Protein AF-A0A6F9AV11-F1 (afdb_monomer_lite)

Foldseek 3Di:
DDDDDDDDDDDDDDDDDDDDDDDDDPPDDPVVVVVVVVVVVVVVPPDPDDDDDDDDDPVCVVVVQVVCVVVVNHDWDKAQPPPDPPDDDDDDDDDPPDDDDPLRVVQVCVQQDPNIGTDDDDDDPDDDPPDPDDPPPDDDDDDDD

Sequence (145 aa):
ISKSLQDNGAAASTSAAPEGQTPGAAQVPEDIFSYYEQMDKEEEEEEETQTVSFEIRQEMIEELQKRCINMEYPLLAEYDFRNDTVNPDINMDLKATAVLRPYQEKSLRKMFGNGRARSGVIVLPCGKRGGGGRERGRGGEEVVG

Structure (mmCIF, N/CA/C/O backbone):
data_AF-A0A6F9AV11-F1
#
_entry.id   AF-A0A6F9AV11-F1
#
loop_
_atom_site.group_PDB
_atom_site.id
_atom_site.type_symbol
_atom_site.label_atom_id
_atom_site.label_alt_id
_atom_site.label_comp_id
_atom_site.label_asym_id
_atom_site.label_entity_id
_atom_site.label_seq_id
_atom_site.pdbx_PDB_ins_code
_atom_site.Cartn_x
_atom_site.Cartn_y
_atom_site.Cartn_z
_atom_site.occupancy
_atom_site.B_iso_or_equiv
_atom_site.auth_seq_id
_atom_site.auth_comp_id
_atom_site.auth_asym_id
_atom_site.auth_atom_id
_atom_site.pdbx_PDB_model_num
ATOM 1 N N . ILE A 1 1 ? 37.992 38.350 59.704 1.00 45.50 1 ILE A N 1
ATOM 2 C CA . ILE A 1 1 ? 39.328 37.763 59.438 1.00 45.50 1 ILE A CA 1
ATOM 3 C C . ILE A 1 1 ? 39.675 38.072 57.988 1.00 45.50 1 ILE A C 1
ATOM 5 O O . ILE A 1 1 ? 38.782 38.081 57.152 1.00 45.50 1 ILE A O 1
ATOM 9 N N . SER A 1 2 ? 40.914 38.489 57.763 1.00 36.16 2 SER A N 1
ATOM 10 C CA . SER A 1 2 ? 41.360 39.391 56.702 1.00 36.16 2 SER A CA 1
ATOM 11 C C . SER A 1 2 ? 41.741 38.731 55.364 1.00 36.16 2 SER A C 1
ATOM 13 O O . SER A 1 2 ? 42.128 37.574 55.304 1.00 36.16 2 SER A O 1
ATOM 15 N N . LYS A 1 3 ? 41.641 39.566 54.325 1.00 36.88 3 LYS A N 1
ATOM 16 C CA . LYS A 1 3 ? 42.255 39.617 52.981 1.00 36.88 3 LYS A CA 1
ATOM 17 C C . LYS A 1 3 ? 43.541 38.789 52.667 1.00 36.88 3 LYS A C 1
ATOM 19 O O . LYS A 1 3 ? 44.545 38.941 53.349 1.00 36.88 3 LYS A O 1
ATOM 24 N N . SER A 1 4 ? 43.488 38.116 51.498 1.00 40.81 4 SER A N 1
ATOM 25 C CA . SER A 1 4 ? 44.336 38.243 50.272 1.00 40.81 4 SER A CA 1
ATOM 26 C C . SER A 1 4 ? 45.757 37.642 50.096 1.00 40.81 4 SER A C 1
ATOM 28 O O . SER A 1 4 ? 46.633 37.934 50.898 1.00 40.81 4 SER A O 1
ATOM 30 N N . LEU A 1 5 ? 45.952 37.068 48.876 1.00 41.91 5 LEU A N 1
ATOM 31 C CA . LEU A 1 5 ? 47.170 36.932 48.014 1.00 41.91 5 LEU A CA 1
ATOM 32 C C . LEU A 1 5 ? 48.272 35.943 48.487 1.00 41.91 5 LEU A C 1
ATOM 34 O O . LEU A 1 5 ? 48.482 35.839 49.682 1.00 41.91 5 LEU A O 1
ATOM 38 N N . GLN A 1 6 ? 49.095 35.231 47.693 1.00 43.41 6 GLN A N 1
ATOM 39 C CA . GLN A 1 6 ? 49.320 34.881 46.264 1.00 43.41 6 GLN A CA 1
ATOM 40 C C . GLN A 1 6 ? 50.558 33.928 46.264 1.00 43.41 6 GLN A C 1
ATOM 42 O O . GLN A 1 6 ? 51.387 34.132 47.144 1.00 43.41 6 GLN A O 1
ATOM 47 N N . ASP A 1 7 ? 50.730 32.974 45.328 1.00 31.67 7 ASP A N 1
ATOM 48 C CA . ASP A 1 7 ? 52.020 32.701 44.624 1.00 31.67 7 ASP A CA 1
ATOM 49 C C . ASP A 1 7 ? 51.918 31.591 43.541 1.00 31.67 7 ASP A C 1
ATOM 51 O O . ASP A 1 7 ? 51.131 30.653 43.648 1.00 31.67 7 ASP A O 1
ATOM 55 N N . ASN A 1 8 ? 52.723 31.774 42.490 1.00 34.56 8 ASN A N 1
ATOM 56 C CA . ASN A 1 8 ? 52.914 31.049 41.229 1.00 34.56 8 ASN A CA 1
ATOM 57 C C . ASN A 1 8 ? 53.818 29.801 41.339 1.00 34.56 8 ASN A C 1
ATOM 59 O O . ASN A 1 8 ? 54.621 29.686 42.254 1.00 34.56 8 ASN A O 1
ATOM 63 N N . GLY A 1 9 ? 53.834 28.949 40.298 1.00 27.31 9 GLY A N 1
ATOM 64 C CA . GLY A 1 9 ? 54.963 28.028 40.078 1.00 27.31 9 GLY A CA 1
ATOM 65 C C . GLY A 1 9 ? 54.796 27.001 38.951 1.00 27.31 9 GLY A C 1
ATOM 66 O O . GLY A 1 9 ? 54.105 26.010 39.121 1.00 27.31 9 GLY A O 1
ATOM 67 N N . ALA A 1 10 ? 55.455 27.245 37.817 1.00 30.05 10 ALA A N 1
ATOM 68 C CA . ALA A 1 10 ? 55.443 26.514 36.543 1.00 30.05 10 ALA A CA 1
ATOM 69 C C . ALA A 1 10 ? 55.930 25.045 36.549 1.00 30.05 10 ALA A C 1
ATOM 71 O O . ALA A 1 10 ? 56.802 24.695 37.334 1.00 30.05 10 ALA A O 1
ATOM 72 N N . ALA A 1 11 ? 55.517 24.259 35.539 1.00 32.84 11 ALA A N 1
ATOM 73 C CA . ALA A 1 11 ? 56.435 23.473 34.694 1.00 32.84 11 ALA A CA 1
ATOM 74 C C . ALA A 1 11 ? 55.747 22.940 33.419 1.00 32.84 11 ALA A C 1
ATOM 76 O O . ALA A 1 11 ? 54.625 22.443 33.443 1.00 32.84 11 ALA A O 1
ATOM 77 N N . ALA A 1 12 ? 56.458 23.085 32.304 1.00 33.69 12 ALA A N 1
ATOM 78 C CA . ALA A 1 12 ? 56.063 22.813 30.931 1.00 33.69 12 ALA A CA 1
ATOM 79 C C . ALA A 1 12 ? 56.152 21.328 30.538 1.00 33.69 12 ALA A C 1
ATOM 81 O O . ALA A 1 12 ? 56.943 20.576 31.101 1.00 33.69 12 ALA A O 1
ATOM 82 N N . SER A 1 13 ? 55.452 20.944 29.468 1.00 32.41 13 SER A N 1
ATOM 83 C CA . SER A 1 13 ? 55.975 19.968 28.504 1.00 32.41 13 SER A CA 1
ATOM 84 C C . SER A 1 13 ? 55.393 20.224 27.119 1.00 32.41 13 SER A C 1
ATOM 86 O O . SER A 1 13 ? 54.199 20.099 26.867 1.00 32.41 13 SER A O 1
ATOM 88 N N . THR A 1 14 ? 56.294 20.655 26.248 1.00 32.72 14 THR A N 1
ATOM 89 C CA . THR A 1 14 ? 56.160 20.837 24.812 1.00 32.72 14 THR A CA 1
ATOM 90 C C . THR A 1 14 ? 56.445 19.511 24.103 1.00 32.72 14 THR A C 1
ATOM 92 O O . THR A 1 14 ? 57.313 18.745 24.517 1.00 32.72 14 THR A O 1
ATOM 95 N N . SER A 1 15 ? 55.782 19.246 22.981 1.00 40.50 15 SER A N 1
ATOM 96 C CA . SER A 1 15 ? 56.335 18.399 2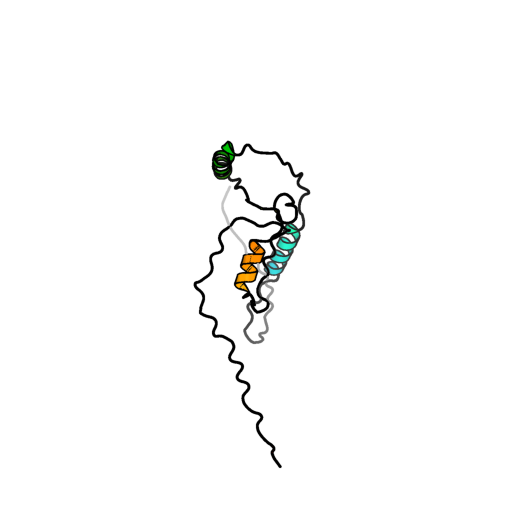1.916 1.00 40.50 15 SER A CA 1
ATOM 97 C C . SER A 1 15 ? 55.810 18.895 20.581 1.00 40.50 15 SER A C 1
ATOM 99 O O . SER A 1 15 ? 54.605 18.984 20.367 1.00 40.50 15 SER A O 1
ATOM 101 N N . ALA A 1 16 ? 56.755 19.297 19.742 1.00 33.53 16 ALA A N 1
ATOM 102 C CA . ALA A 1 16 ? 56.569 19.882 18.431 1.00 33.53 16 ALA A CA 1
ATOM 103 C C . ALA A 1 16 ? 56.149 18.849 17.367 1.00 33.53 16 ALA A C 1
ATOM 105 O O . ALA A 1 16 ? 56.314 17.644 17.545 1.00 33.53 16 ALA A O 1
ATOM 106 N N . ALA A 1 17 ? 55.636 19.379 16.255 1.00 36.34 17 ALA A N 1
ATOM 107 C CA . ALA A 1 17 ? 55.280 18.693 15.014 1.00 36.34 17 ALA A CA 1
ATOM 108 C C . ALA A 1 17 ? 56.466 17.958 14.341 1.00 36.34 17 ALA A C 1
ATOM 110 O O . ALA A 1 17 ? 57.625 18.164 14.712 1.00 36.34 17 ALA A O 1
ATOM 111 N N . PRO A 1 18 ? 56.192 17.180 13.278 1.00 43.34 18 PRO A N 1
ATOM 112 C CA . PRO A 1 18 ? 56.527 17.734 11.964 1.00 43.34 18 PRO A CA 1
ATOM 113 C C . PRO A 1 18 ? 55.401 17.615 10.923 1.00 43.34 18 PRO A C 1
ATOM 115 O O . PRO A 1 18 ? 54.507 16.777 11.005 1.00 43.34 18 PRO A O 1
ATOM 118 N N . GLU A 1 19 ? 55.472 18.521 9.953 1.00 39.12 19 GLU A N 1
ATOM 119 C CA . GLU A 1 19 ? 54.575 18.717 8.813 1.00 39.12 19 GLU A CA 1
ATOM 120 C C . GLU A 1 19 ? 54.658 17.594 7.757 1.00 39.12 19 GLU A C 1
ATOM 122 O O . GLU A 1 19 ? 55.702 16.961 7.596 1.00 39.12 19 GLU A O 1
ATOM 127 N N . GLY A 1 20 ? 53.585 17.413 6.967 1.00 32.28 20 GLY A N 1
ATOM 128 C CA . GLY A 1 20 ? 53.591 16.547 5.777 1.00 32.28 20 GLY A CA 1
ATOM 129 C C . GLY A 1 20 ? 52.274 16.449 4.977 1.00 32.28 20 GLY A C 1
ATOM 130 O O . GLY A 1 20 ? 51.557 15.470 5.103 1.00 32.28 20 GLY A O 1
ATOM 131 N N . GLN A 1 21 ? 52.019 17.445 4.116 1.00 34.59 21 GLN A N 1
ATOM 132 C CA . GLN A 1 21 ? 51.431 17.386 2.752 1.00 34.59 21 GLN A CA 1
ATOM 133 C C . GLN A 1 21 ? 49.991 16.845 2.436 1.00 34.59 21 GLN A C 1
ATOM 135 O O . GLN A 1 21 ? 49.727 15.649 2.388 1.00 34.59 21 GLN A O 1
ATOM 140 N N . THR A 1 22 ? 49.177 17.778 1.898 1.00 33.06 22 THR A N 1
ATOM 141 C CA . THR A 1 22 ? 48.124 17.715 0.832 1.00 33.06 22 THR A CA 1
ATOM 142 C C . THR A 1 22 ? 46.645 17.332 1.100 1.00 33.06 22 THR A C 1
ATOM 144 O O . THR A 1 22 ? 46.355 16.442 1.890 1.00 33.06 22 THR A O 1
ATOM 147 N N . PRO A 1 23 ? 45.689 18.029 0.426 1.00 47.00 23 PRO A N 1
ATOM 148 C CA . PRO A 1 23 ? 44.274 18.116 0.795 1.00 47.00 23 PRO A CA 1
ATOM 149 C C . PRO A 1 23 ? 43.376 17.188 -0.042 1.00 47.00 23 PRO A C 1
ATOM 151 O O . PRO A 1 23 ? 43.663 16.934 -1.209 1.00 47.00 23 PRO A O 1
ATOM 154 N N . GLY A 1 24 ? 42.229 16.777 0.503 1.00 45.31 24 GLY A N 1
ATOM 155 C CA . GLY A 1 24 ? 41.146 16.211 -0.311 1.00 45.31 24 GLY A CA 1
ATOM 156 C C . GLY A 1 24 ? 40.596 14.876 0.170 1.00 45.31 24 GLY A C 1
ATOM 157 O O . GLY A 1 24 ? 40.766 13.860 -0.484 1.00 45.31 24 GLY A O 1
ATOM 158 N N . ALA A 1 25 ? 39.880 14.907 1.283 1.00 39.94 25 ALA A N 1
ATOM 159 C CA . ALA A 1 25 ? 38.670 14.131 1.530 1.00 39.94 25 ALA A CA 1
ATOM 160 C C . ALA A 1 25 ? 38.130 14.695 2.838 1.00 39.94 25 ALA A C 1
ATOM 162 O O . ALA A 1 25 ? 38.864 14.751 3.823 1.00 39.94 25 ALA A O 1
ATOM 163 N N . ALA A 1 26 ? 36.892 15.181 2.857 1.00 53.59 26 ALA A N 1
ATOM 164 C CA . ALA A 1 26 ? 36.210 15.382 4.124 1.00 53.59 26 ALA A CA 1
ATOM 165 C C . ALA A 1 26 ? 36.063 13.984 4.738 1.00 53.59 26 ALA A C 1
ATOM 167 O O . ALA A 1 26 ? 35.175 13.229 4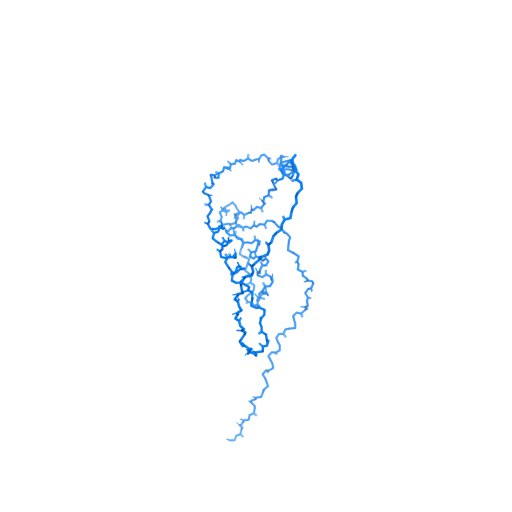.352 1.00 53.59 26 ALA A O 1
ATOM 168 N N . GLN A 1 27 ? 37.024 13.602 5.580 1.00 52.28 27 GLN A N 1
ATOM 169 C CA . GLN A 1 27 ? 37.001 12.354 6.325 1.00 52.28 27 GLN A CA 1
ATOM 170 C C . GLN A 1 27 ? 35.903 12.541 7.357 1.00 52.28 27 GLN A C 1
ATOM 172 O O . GLN A 1 27 ? 36.089 13.209 8.372 1.00 52.28 27 GLN A O 1
ATOM 177 N N . VAL A 1 28 ? 34.709 12.087 6.990 1.00 55.62 28 VAL A N 1
ATOM 178 C CA . VAL A 1 28 ? 33.560 12.045 7.881 1.00 55.62 28 VAL A CA 1
ATOM 179 C C . VAL A 1 28 ? 34.020 11.278 9.128 1.00 55.62 28 VAL A C 1
ATOM 181 O O . VAL A 1 28 ? 34.520 10.165 8.965 1.00 55.62 28 VAL A O 1
ATOM 184 N N . PRO A 1 29 ? 33.948 11.866 10.335 1.00 68.44 29 PRO A N 1
ATOM 185 C CA . PRO A 1 29 ? 34.387 11.195 11.553 1.00 68.44 29 PRO A CA 1
ATOM 186 C C . PRO A 1 29 ? 33.698 9.835 11.725 1.00 68.44 29 PRO A C 1
ATOM 188 O O . PRO A 1 29 ? 32.501 9.726 11.456 1.00 68.44 29 PRO A O 1
ATOM 191 N N . GLU A 1 30 ? 34.441 8.834 12.215 1.00 64.88 30 GLU A N 1
ATOM 192 C CA . GLU A 1 30 ? 33.973 7.464 12.524 1.00 64.88 30 GLU A CA 1
ATOM 193 C C . GLU A 1 30 ? 32.658 7.448 13.334 1.00 64.88 30 GLU A C 1
ATOM 195 O O . GLU A 1 30 ? 31.823 6.558 13.195 1.00 64.88 30 GLU A O 1
ATOM 200 N N . ASP A 1 31 ? 32.457 8.499 14.130 1.00 67.25 31 ASP A N 1
ATOM 201 C CA . ASP A 1 31 ? 31.275 8.787 14.943 1.00 67.25 31 ASP A CA 1
ATOM 202 C C . ASP A 1 31 ? 29.964 8.725 14.134 1.00 67.25 31 ASP A C 1
ATOM 204 O O . ASP A 1 31 ? 28.993 8.098 14.550 1.00 67.25 31 ASP A O 1
ATOM 208 N N . ILE A 1 32 ? 29.954 9.255 12.906 1.00 72.88 32 ILE A N 1
ATOM 209 C CA . ILE A 1 32 ? 28.764 9.251 12.041 1.00 72.88 32 ILE A CA 1
ATOM 210 C C . ILE A 1 32 ? 28.445 7.844 11.519 1.00 72.88 32 ILE A C 1
ATOM 212 O O . ILE A 1 32 ? 27.275 7.483 11.431 1.00 72.88 32 ILE A O 1
ATOM 216 N N . PHE A 1 33 ? 29.458 7.037 11.189 1.00 70.50 33 PHE A N 1
ATOM 217 C CA . PHE A 1 33 ? 29.243 5.648 10.764 1.00 70.50 33 PHE A CA 1
ATOM 218 C C . PHE A 1 33 ? 28.730 4.793 11.921 1.00 70.50 33 PHE A C 1
ATOM 220 O O . PHE A 1 33 ? 27.777 4.042 11.741 1.00 70.50 33 PHE A O 1
ATOM 227 N N . SER A 1 34 ? 29.285 4.987 13.120 1.00 77.12 34 SER A N 1
ATOM 228 C CA . SER A 1 34 ? 28.794 4.315 14.323 1.00 77.12 34 SER A CA 1
ATOM 229 C C . SER A 1 34 ? 27.355 4.704 14.672 1.00 77.12 34 SER A C 1
ATOM 231 O O . SER A 1 34 ? 26.601 3.856 15.137 1.00 77.12 34 SER A O 1
ATOM 233 N N . TYR A 1 35 ? 26.947 5.946 14.388 1.00 74.75 35 TYR A N 1
ATOM 234 C CA . TYR A 1 35 ? 25.577 6.410 14.586 1.00 74.75 35 TYR A CA 1
ATOM 235 C C . TYR A 1 35 ? 24.596 5.740 13.617 1.00 74.75 35 TYR A C 1
ATOM 237 O O . TYR A 1 35 ? 23.555 5.262 14.053 1.00 74.75 35 TYR A O 1
ATOM 245 N N . TYR A 1 36 ? 24.938 5.629 12.326 1.00 70.25 36 TYR A N 1
ATOM 246 C CA . TYR A 1 36 ? 24.100 4.897 11.367 1.00 70.25 36 TYR A CA 1
ATOM 247 C C . TYR A 1 36 ? 24.003 3.405 11.709 1.00 70.25 36 TYR A C 1
ATOM 249 O O . TYR A 1 36 ? 22.910 2.857 11.687 1.00 70.25 36 TYR A O 1
ATOM 257 N N . GLU A 1 37 ? 25.105 2.765 12.106 1.00 76.06 37 GLU A N 1
ATOM 258 C CA . GLU A 1 37 ? 25.082 1.357 12.530 1.00 76.06 37 GLU A CA 1
ATOM 259 C C . GLU A 1 37 ? 24.294 1.126 13.827 1.00 76.06 37 GLU A C 1
ATOM 261 O O . GLU A 1 37 ? 23.739 0.047 14.025 1.00 76.06 37 GLU A O 1
ATOM 266 N N . GLN A 1 38 ? 24.273 2.104 14.736 1.00 71.38 38 GLN A N 1
ATOM 267 C CA . GLN A 1 38 ? 23.454 2.050 15.947 1.00 71.38 38 GLN A CA 1
ATOM 268 C C . GLN A 1 38 ? 21.975 2.255 15.618 1.00 71.38 38 GLN A C 1
ATOM 270 O O . GLN A 1 38 ? 21.157 1.506 16.134 1.00 71.38 38 GLN A O 1
ATOM 275 N N . MET A 1 39 ? 21.640 3.178 14.710 1.00 68.31 39 MET A N 1
ATOM 276 C CA . MET A 1 39 ? 20.268 3.355 14.221 1.00 68.31 39 MET A CA 1
ATOM 277 C C . MET A 1 39 ? 19.745 2.110 13.493 1.00 68.31 39 MET A C 1
ATOM 279 O O . MET A 1 39 ? 18.618 1.699 13.744 1.00 68.31 39 MET A O 1
ATOM 283 N N . ASP A 1 40 ? 20.568 1.486 12.645 1.00 64.81 40 ASP A N 1
ATOM 284 C CA . ASP A 1 40 ? 20.209 0.254 11.931 1.00 64.81 40 ASP A CA 1
ATOM 285 C C . ASP A 1 40 ? 20.001 -0.929 12.903 1.00 64.81 40 ASP A C 1
ATOM 287 O O . ASP A 1 40 ? 19.173 -1.798 12.647 1.00 64.81 40 ASP A O 1
ATOM 291 N N . LYS A 1 41 ? 20.726 -0.964 14.034 1.00 64.69 41 LYS A N 1
ATOM 292 C CA . LYS A 1 41 ? 20.554 -1.977 15.096 1.00 64.69 41 LYS A CA 1
ATOM 293 C C . LYS A 1 41 ? 19.364 -1.698 16.013 1.00 64.69 41 LYS A C 1
ATOM 295 O O . LYS A 1 41 ? 18.694 -2.641 16.415 1.00 64.69 41 LYS A O 1
ATOM 300 N N . GLU A 1 42 ? 19.105 -0.436 16.353 1.00 53.91 42 GLU A N 1
ATOM 301 C CA . GLU A 1 42 ? 17.936 -0.028 17.148 1.00 53.91 42 GLU A CA 1
ATOM 302 C C . GLU A 1 42 ? 16.620 -0.227 16.374 1.00 53.91 42 GLU A C 1
ATOM 304 O O . GLU A 1 42 ? 15.592 -0.487 16.989 1.00 53.91 42 GLU A O 1
ATOM 309 N N . GLU A 1 43 ? 16.636 -0.168 15.036 1.00 56.25 43 GLU A N 1
ATOM 310 C CA . GLU A 1 43 ? 15.478 -0.522 14.196 1.00 56.25 43 GLU A CA 1
ATOM 311 C C . GLU A 1 43 ? 15.199 -2.042 14.182 1.00 56.25 43 GLU A C 1
ATOM 313 O O . GLU A 1 43 ? 14.071 -2.454 13.925 1.00 56.25 43 GLU A O 1
ATOM 318 N N . GLU A 1 44 ? 16.196 -2.881 14.491 1.00 51.50 44 GLU A N 1
ATOM 319 C CA . GLU A 1 44 ? 16.082 -4.349 14.478 1.00 51.50 44 GLU A CA 1
ATOM 320 C C . GLU A 1 44 ? 15.543 -4.928 15.805 1.00 51.50 44 GLU A C 1
ATOM 322 O O . GLU A 1 44 ? 15.065 -6.063 15.843 1.00 51.50 44 GLU A O 1
ATOM 327 N N . GLU A 1 45 ? 15.564 -4.150 16.893 1.00 53.00 45 GLU A N 1
ATOM 328 C CA . GLU A 1 45 ? 14.973 -4.519 18.185 1.00 53.00 45 GLU A CA 1
ATOM 329 C C . GLU A 1 45 ? 13.464 -4.194 18.188 1.00 53.00 45 GLU A C 1
ATOM 331 O O . GLU A 1 45 ? 12.963 -3.370 18.951 1.00 53.00 45 GLU A O 1
ATOM 336 N N . GLU A 1 46 ? 12.714 -4.831 17.281 1.00 56.00 46 GLU A N 1
ATOM 337 C CA . GLU A 1 46 ? 11.251 -4.778 17.285 1.00 56.00 46 GLU A CA 1
ATOM 338 C C . GLU A 1 46 ? 10.733 -5.463 18.561 1.00 56.00 46 GLU A C 1
ATOM 340 O O . GLU A 1 46 ? 10.695 -6.6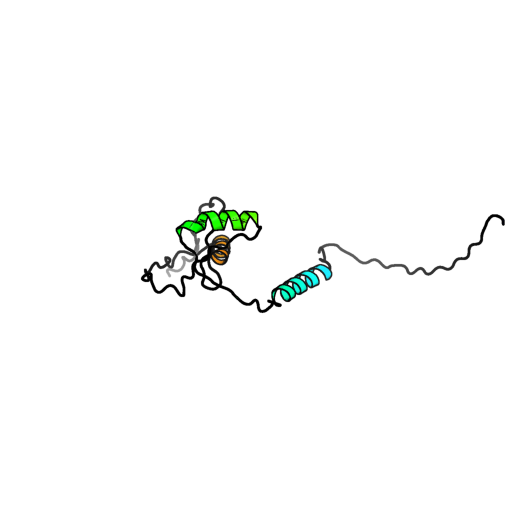91 18.666 1.00 56.00 46 GLU A O 1
ATOM 345 N N . GLU A 1 47 ? 10.322 -4.670 19.554 1.00 57.88 47 GLU A N 1
ATOM 346 C CA . GLU A 1 47 ? 9.528 -5.164 20.679 1.00 57.88 47 GLU A CA 1
ATOM 347 C C . GLU A 1 47 ? 8.341 -5.982 20.131 1.00 57.88 47 GLU A C 1
ATOM 349 O O . GLU A 1 47 ? 7.580 -5.494 19.289 1.00 57.88 47 GLU A O 1
ATOM 354 N N . GLU A 1 4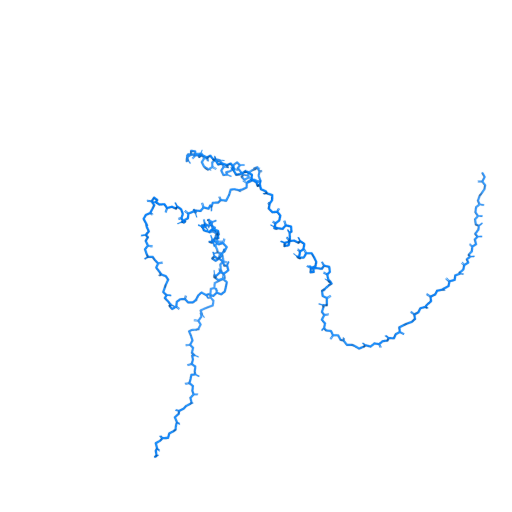8 ? 8.163 -7.228 20.596 1.00 58.84 48 GLU A N 1
ATOM 355 C CA . GLU A 1 48 ? 7.019 -8.075 20.228 1.00 58.84 48 GLU A CA 1
ATOM 356 C C . GLU A 1 48 ? 5.712 -7.416 20.701 1.00 58.84 48 GLU A C 1
ATOM 358 O O . GLU A 1 48 ? 5.206 -7.650 21.803 1.00 58.84 48 GLU A O 1
ATOM 363 N N . THR A 1 49 ? 5.148 -6.551 19.863 1.00 68.38 49 THR A N 1
ATOM 364 C CA . THR A 1 49 ? 3.904 -5.850 20.161 1.00 68.38 49 THR A CA 1
ATOM 365 C C . THR A 1 49 ? 2.716 -6.775 19.921 1.00 68.38 49 THR A C 1
ATOM 367 O O . THR A 1 49 ? 2.482 -7.304 18.830 1.00 68.38 49 THR A O 1
ATOM 370 N N . GLN A 1 50 ? 1.910 -6.975 20.963 1.00 82.88 50 GLN A N 1
ATOM 371 C CA . GLN A 1 50 ? 0.658 -7.710 20.843 1.00 82.88 50 GLN A CA 1
ATOM 372 C C . GLN A 1 50 ? -0.298 -6.947 19.913 1.00 82.88 50 GLN A C 1
ATOM 374 O O . GLN A 1 50 ? -0.782 -5.864 20.241 1.00 82.88 50 GLN A O 1
ATOM 379 N N . THR A 1 51 ? -0.605 -7.527 18.752 1.00 82.44 51 THR A N 1
ATOM 380 C CA . THR A 1 51 ? -1.539 -6.926 17.791 1.00 82.44 51 THR A CA 1
ATOM 381 C C . THR A 1 51 ? -2.985 -7.140 18.244 1.00 82.44 51 THR A C 1
ATOM 383 O O . THR A 1 51 ? -3.436 -8.275 18.401 1.00 82.44 51 THR A O 1
ATOM 386 N N . VAL A 1 52 ? -3.738 -6.051 18.412 1.00 89.94 52 VAL A N 1
ATOM 387 C CA . VAL A 1 52 ? -5.180 -6.074 18.712 1.00 89.94 52 VAL A CA 1
ATOM 388 C C . VAL A 1 52 ? -5.947 -5.583 17.486 1.00 89.94 52 VAL A C 1
ATOM 390 O O . VAL A 1 52 ? -5.619 -4.540 16.926 1.00 89.94 52 VAL A O 1
ATOM 393 N N . SER A 1 53 ? -6.976 -6.320 17.065 1.00 89.88 53 SER A N 1
ATOM 394 C CA . SER A 1 53 ? -7.830 -5.949 15.931 1.00 89.88 53 SER A CA 1
ATOM 395 C C . SER A 1 53 ? -9.311 -6.089 16.286 1.00 89.88 53 SER A C 1
ATOM 397 O O . SER A 1 53 ? -9.697 -6.953 17.071 1.00 89.88 53 SER A O 1
ATOM 399 N N . PHE A 1 54 ? -10.140 -5.201 15.738 1.00 93.69 54 PHE A N 1
ATOM 400 C CA . PHE A 1 54 ? -11.594 -5.222 15.885 1.00 93.69 54 PHE A CA 1
ATOM 401 C C . PHE A 1 54 ? -12.257 -4.606 14.649 1.00 93.69 54 PHE A C 1
ATOM 403 O O . PHE A 1 54 ? -11.673 -3.758 13.973 1.00 93.69 54 PHE A O 1
ATOM 410 N N . GLU A 1 55 ? -13.483 -5.033 14.356 1.00 92.81 55 GLU A N 1
ATOM 411 C CA . GLU A 1 55 ? -14.263 -4.513 13.233 1.00 92.81 55 GLU A CA 1
ATOM 412 C C . GLU A 1 55 ? -14.944 -3.186 13.594 1.00 92.81 55 GLU A C 1
ATOM 414 O O . GLU A 1 55 ? -15.404 -2.977 14.719 1.00 92.81 55 GLU A O 1
ATOM 419 N N . ILE A 1 56 ? -15.023 -2.279 12.619 1.00 91.56 56 ILE A N 1
ATOM 420 C CA . ILE A 1 56 ? -15.585 -0.939 12.784 1.00 91.56 56 ILE A CA 1
ATOM 421 C C . ILE A 1 56 ? -16.788 -0.785 11.859 1.00 91.56 56 ILE A C 1
ATOM 423 O O . ILE A 1 56 ? -16.729 -1.117 10.678 1.00 91.56 56 ILE A O 1
ATOM 427 N N . ARG A 1 57 ? -17.884 -0.230 12.387 1.00 93.81 57 ARG A N 1
ATOM 428 C CA . ARG A 1 57 ? -19.070 0.098 11.585 1.00 93.81 57 ARG A CA 1
ATOM 429 C C . ARG A 1 57 ? -18.717 1.145 10.529 1.00 93.81 57 ARG A C 1
ATOM 431 O O . ARG A 1 57 ? -18.205 2.208 10.876 1.00 93.81 57 ARG A O 1
ATOM 438 N N . GLN A 1 58 ? -19.056 0.873 9.268 1.00 91.44 58 GLN A N 1
ATOM 439 C CA . GLN A 1 58 ? -18.684 1.723 8.128 1.00 91.44 58 GLN A CA 1
ATOM 440 C C . GLN A 1 58 ? -19.171 3.174 8.262 1.00 91.44 58 GLN A C 1
ATOM 442 O O . GLN A 1 58 ? -18.455 4.100 7.891 1.00 91.44 58 GLN A O 1
ATOM 447 N N . GLU A 1 59 ? -20.339 3.378 8.874 1.00 94.56 59 GLU A N 1
ATOM 448 C CA . GLU A 1 59 ? -20.935 4.699 9.119 1.00 94.56 59 GLU A CA 1
ATOM 449 C C . GLU A 1 59 ? -20.057 5.611 9.996 1.00 94.56 59 GLU A C 1
ATOM 451 O O . GLU A 1 59 ? -20.137 6.829 9.892 1.00 94.56 59 GLU A O 1
ATOM 456 N N . MET A 1 60 ? -19.192 5.036 10.840 1.00 92.62 60 MET A N 1
ATOM 457 C CA . MET A 1 60 ? -18.389 5.775 11.823 1.00 92.62 60 MET A CA 1
ATOM 458 C C . MET A 1 60 ? -16.943 6.030 11.369 1.00 92.62 60 MET A C 1
ATOM 460 O O . MET A 1 60 ? -16.173 6.638 12.114 1.00 92.62 60 MET A O 1
ATOM 464 N N . ILE A 1 61 ? -16.537 5.565 10.179 1.00 92.44 61 ILE A N 1
ATOM 465 C CA . ILE A 1 61 ? -15.134 5.634 9.721 1.00 92.44 61 ILE A CA 1
ATOM 466 C C . ILE A 1 61 ? -14.642 7.086 9.632 1.00 92.44 61 ILE A C 1
ATOM 468 O O . ILE A 1 61 ? -13.519 7.381 10.042 1.00 92.44 61 ILE A O 1
ATOM 472 N N . GLU A 1 62 ? -15.476 8.005 9.142 1.00 92.81 62 GLU A N 1
ATOM 473 C CA . GLU A 1 62 ? -15.099 9.415 8.989 1.00 92.81 62 GLU A CA 1
ATOM 474 C C . GLU A 1 62 ? -14.879 10.101 10.348 1.00 92.81 62 GLU A C 1
ATOM 476 O O . GLU A 1 62 ? -13.900 10.826 10.543 1.00 92.81 62 GLU A O 1
ATOM 481 N N . GLU A 1 63 ? -15.766 9.851 11.315 1.00 93.94 63 GLU A N 1
ATOM 482 C CA . GLU A 1 63 ? -15.629 10.384 12.673 1.00 93.94 63 GLU A CA 1
ATOM 483 C C . GLU A 1 63 ? -14.397 9.812 13.381 1.00 93.94 63 GLU A C 1
ATOM 485 O O . GLU A 1 63 ? -13.664 10.550 14.046 1.00 93.94 63 GLU A O 1
ATOM 490 N N . LEU A 1 64 ? -14.134 8.514 13.196 1.00 93.50 64 LEU A N 1
ATOM 491 C CA . LEU A 1 64 ? -12.952 7.852 13.734 1.00 93.50 64 LEU A CA 1
ATOM 492 C C . LEU A 1 64 ? -11.668 8.476 13.184 1.00 93.50 64 LEU A C 1
ATOM 494 O O . LEU A 1 64 ? -10.801 8.847 13.970 1.00 93.50 64 LEU A O 1
ATOM 498 N N . GLN A 1 65 ? -11.556 8.644 11.863 1.00 92.62 65 GLN A N 1
ATOM 499 C CA . GLN A 1 65 ? -10.383 9.256 11.232 1.00 92.62 65 GLN A CA 1
ATOM 500 C C . GLN A 1 65 ? -10.110 10.656 11.789 1.00 92.62 65 GLN A C 1
ATOM 502 O O . GLN A 1 65 ? -8.982 10.953 12.183 1.00 92.62 65 GLN A O 1
ATOM 507 N N . LYS A 1 66 ? -11.147 11.498 11.894 1.00 94.31 66 LYS A N 1
ATOM 508 C CA . LYS A 1 66 ? -11.028 12.848 12.470 1.00 94.31 66 LYS A CA 1
ATOM 509 C C . LYS A 1 66 ? -10.552 12.803 13.921 1.00 94.31 66 LYS A C 1
ATOM 511 O O . LYS A 1 66 ? -9.670 13.567 14.308 1.00 94.31 66 LYS A O 1
ATOM 516 N N . ARG A 1 67 ? -11.104 11.895 14.729 1.00 94.62 67 ARG A N 1
ATOM 517 C CA . ARG A 1 67 ? -10.724 11.752 16.139 1.00 94.62 67 ARG A CA 1
ATOM 518 C C . ARG A 1 67 ? -9.291 11.242 16.301 1.00 94.62 67 ARG A C 1
ATOM 520 O O . ARG A 1 67 ? -8.568 11.760 17.142 1.00 94.62 67 ARG A O 1
ATOM 527 N N . CYS A 1 68 ? -8.879 10.272 15.493 1.00 94.38 68 CYS A N 1
ATOM 528 C CA . CYS A 1 68 ? -7.521 9.731 15.463 1.00 94.38 68 CYS A CA 1
ATOM 529 C C . CYS A 1 68 ? -6.477 10.804 15.123 1.00 94.38 68 CYS A C 1
ATOM 531 O O . CYS A 1 68 ? -5.453 10.883 15.796 1.00 94.38 68 CYS A O 1
ATOM 533 N N . ILE A 1 69 ? -6.772 11.692 14.165 1.00 94.06 69 ILE A N 1
ATOM 534 C CA . ILE A 1 69 ? -5.912 12.843 13.843 1.00 94.06 69 ILE A CA 1
ATOM 535 C C . ILE A 1 69 ? -5.783 13.786 15.048 1.00 94.06 69 ILE A C 1
ATOM 537 O O . ILE A 1 69 ? -4.676 14.190 15.388 1.00 94.06 69 ILE A O 1
ATOM 541 N N . ASN A 1 70 ? -6.892 14.097 15.727 1.00 94.25 70 ASN A N 1
ATOM 542 C CA . ASN A 1 70 ? -6.881 14.986 16.896 1.00 94.25 70 ASN A CA 1
ATOM 543 C C . ASN A 1 70 ? -6.125 14.407 18.101 1.00 94.25 70 ASN A C 1
ATOM 545 O O . ASN A 1 70 ? -5.644 15.165 18.934 1.00 94.25 70 ASN A O 1
ATOM 549 N N . MET A 1 71 ? -6.066 13.079 18.218 1.00 94.25 71 MET A N 1
ATOM 550 C CA . MET A 1 71 ? -5.333 12.381 19.280 1.00 94.25 71 MET A CA 1
ATOM 551 C C . MET A 1 71 ? -3.875 12.090 18.898 1.00 94.25 71 MET A C 1
ATOM 553 O O . MET A 1 71 ? -3.205 11.398 19.651 1.00 94.25 71 MET A O 1
ATOM 557 N N . GLU A 1 72 ? -3.401 12.585 17.748 1.00 93.06 72 GLU A N 1
ATOM 558 C CA . GLU A 1 72 ? -2.038 12.374 17.230 1.00 93.06 72 GLU A CA 1
ATOM 559 C C . GLU A 1 72 ? -1.703 10.906 16.888 1.00 93.06 72 GLU A C 1
ATOM 561 O O . GLU A 1 72 ? -0.539 10.531 16.780 1.00 93.06 72 GLU A O 1
ATOM 566 N N . TYR A 1 73 ? -2.725 10.086 16.611 1.00 92.81 73 TYR A N 1
ATOM 567 C CA . TYR A 1 73 ? -2.583 8.700 16.142 1.00 92.81 73 TYR A CA 1
ATOM 568 C C . TYR A 1 73 ? -3.186 8.541 14.736 1.00 92.81 73 TYR A C 1
ATOM 570 O O . TYR A 1 73 ? -4.295 8.015 14.598 1.00 92.81 73 TYR A O 1
ATOM 578 N N . PRO A 1 74 ? -2.519 9.024 13.670 1.00 90.81 74 PRO A N 1
ATOM 579 C CA . PRO A 1 74 ? -3.050 8.943 12.313 1.00 90.81 74 PRO A CA 1
ATOM 580 C C . PRO A 1 74 ? -3.166 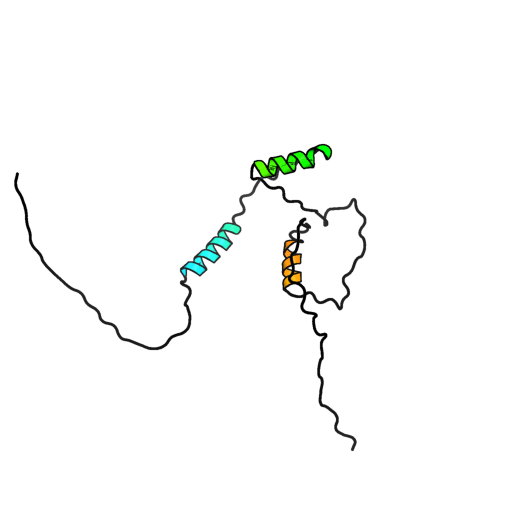7.489 11.839 1.00 90.81 74 PRO A C 1
ATOM 582 O O . PRO A 1 74 ? -2.270 6.672 12.038 1.00 90.81 74 PRO A O 1
ATOM 585 N N . LEU A 1 75 ? -4.274 7.176 11.168 1.00 91.62 75 LEU A N 1
ATOM 586 C CA . LEU A 1 75 ? -4.525 5.837 10.640 1.00 91.62 75 LEU A CA 1
ATOM 587 C C . LEU A 1 75 ? -3.752 5.605 9.337 1.00 91.62 75 LEU A C 1
ATOM 589 O O . LEU A 1 75 ? -3.718 6.468 8.457 1.00 91.62 75 LEU A O 1
ATOM 593 N N . LEU A 1 76 ? -3.192 4.404 9.188 1.00 89.00 76 LEU A N 1
ATOM 594 C CA . LEU A 1 76 ? -2.639 3.923 7.926 1.00 89.00 76 LEU A CA 1
ATOM 595 C C . LEU A 1 76 ? -3.707 3.135 7.169 1.00 89.00 76 LEU A C 1
ATOM 597 O O . LEU A 1 76 ? -4.286 2.188 7.695 1.00 89.00 76 LEU A O 1
ATOM 601 N N . ALA A 1 77 ? -3.961 3.528 5.925 1.00 91.00 77 ALA A N 1
ATOM 602 C CA . ALA A 1 77 ? -4.841 2.792 5.031 1.00 91.00 77 ALA A CA 1
ATOM 603 C C . ALA A 1 77 ? -4.004 1.835 4.177 1.00 91.00 77 ALA A C 1
ATOM 605 O O . ALA A 1 77 ? -3.324 2.257 3.237 1.00 91.00 77 ALA A O 1
ATOM 606 N N . GLU A 1 78 ? -4.058 0.554 4.524 1.00 92.81 78 GLU A N 1
ATOM 607 C CA . GLU A 1 78 ? -3.394 -0.528 3.803 1.00 92.81 78 GLU A CA 1
ATOM 608 C C . GLU A 1 78 ? -4.430 -1.501 3.252 1.00 92.81 78 GLU A C 1
ATOM 610 O O . GLU A 1 78 ? -5.428 -1.806 3.903 1.00 92.81 78 GLU A O 1
ATOM 615 N N . TYR A 1 79 ? -4.175 -1.995 2.051 1.00 92.38 79 TYR A N 1
ATOM 616 C CA . TYR A 1 79 ? -4.956 -3.026 1.400 1.00 92.38 79 TYR A CA 1
ATOM 617 C C . TYR A 1 79 ? -4.105 -4.284 1.250 1.00 92.38 79 TYR A C 1
ATOM 619 O O . TYR A 1 79 ? -3.031 -4.251 0.644 1.00 92.38 79 TYR A O 1
ATOM 627 N N . ASP A 1 80 ? -4.576 -5.387 1.820 1.00 92.19 80 ASP A N 1
ATOM 628 C CA . ASP A 1 80 ? -3.909 -6.682 1.747 1.00 92.19 80 ASP A CA 1
ATOM 629 C C . ASP A 1 80 ? -4.356 -7.435 0.493 1.00 92.19 80 ASP A C 1
ATOM 631 O O . ASP A 1 80 ? -5.334 -8.179 0.493 1.00 92.19 80 ASP A O 1
ATOM 635 N N . PHE A 1 81 ? -3.637 -7.208 -0.602 1.00 90.69 81 PHE A N 1
ATOM 636 C CA . PHE A 1 81 ? -3.955 -7.810 -1.893 1.00 90.69 81 PHE A CA 1
ATOM 637 C C . PHE A 1 81 ? -3.477 -9.264 -2.018 1.00 90.69 81 PHE A C 1
ATOM 639 O O . PHE A 1 81 ? -3.815 -9.918 -2.997 1.00 90.69 81 PHE A O 1
ATOM 646 N N . ARG A 1 82 ? -2.661 -9.782 -1.086 1.00 89.38 82 ARG A N 1
ATOM 647 C CA . ARG A 1 82 ? -2.202 -11.185 -1.138 1.00 89.38 82 ARG A CA 1
ATOM 648 C C . ARG A 1 82 ? -3.202 -12.133 -0.496 1.00 89.38 82 ARG A C 1
ATOM 650 O O . ARG A 1 82 ? -3.260 -13.298 -0.882 1.00 89.38 82 ARG A O 1
ATOM 657 N N . ASN A 1 83 ? -3.950 -11.641 0.486 1.00 88.44 83 ASN A N 1
ATOM 658 C CA . ASN A 1 83 ? -4.917 -12.421 1.247 1.00 88.44 83 ASN A CA 1
ATOM 659 C C . ASN A 1 83 ? -6.377 -12.121 0.868 1.00 88.44 83 ASN A C 1
ATOM 661 O O . ASN A 1 83 ? -7.281 -12.771 1.399 1.00 88.44 83 ASN A O 1
ATOM 665 N N . ASP A 1 84 ? -6.625 -11.182 -0.050 1.00 90.81 84 ASP A N 1
ATOM 666 C CA . ASP A 1 84 ? -7.960 -10.962 -0.604 1.00 90.81 84 ASP A CA 1
ATOM 667 C C . ASP A 1 84 ? -8.359 -12.124 -1.526 1.00 90.81 84 ASP A C 1
ATOM 669 O O . ASP A 1 84 ? -7.748 -12.365 -2.561 1.00 90.81 84 ASP A O 1
ATOM 673 N N . THR A 1 85 ? -9.395 -12.856 -1.121 1.00 90.31 85 THR A N 1
ATOM 674 C CA . THR A 1 85 ? -10.006 -13.954 -1.891 1.00 90.31 85 THR A CA 1
ATOM 675 C C . THR A 1 85 ? -11.441 -13.638 -2.312 1.00 90.31 85 THR A C 1
ATOM 677 O O . THR A 1 85 ? -12.096 -14.454 -2.961 1.00 90.31 85 THR A O 1
ATOM 680 N N . VAL A 1 86 ? -11.951 -12.466 -1.923 1.00 93.19 86 VAL A N 1
ATOM 681 C CA . VAL A 1 86 ? -13.312 -12.017 -2.225 1.00 93.19 86 VAL A CA 1
ATOM 682 C C . VAL A 1 86 ? -13.372 -11.475 -3.647 1.00 93.19 86 VAL A C 1
ATOM 684 O O . VAL A 1 86 ? -14.334 -11.736 -4.372 1.00 93.19 86 VAL A O 1
ATOM 687 N N . ASN A 1 87 ? -12.344 -10.728 -4.050 1.00 90.38 87 ASN A N 1
ATOM 688 C CA . ASN A 1 87 ? -12.256 -10.143 -5.380 1.00 90.38 87 ASN A CA 1
ATOM 689 C C . ASN A 1 87 ? -11.559 -11.105 -6.361 1.00 90.38 87 ASN A C 1
ATOM 691 O O . ASN A 1 87 ? -10.529 -11.679 -6.016 1.00 90.38 87 ASN A O 1
ATOM 695 N N . PRO A 1 88 ? -12.093 -11.305 -7.583 1.00 91.19 88 PRO A N 1
ATOM 696 C CA . PRO A 1 88 ? -11.468 -12.174 -8.575 1.00 91.19 88 PRO A CA 1
ATOM 697 C C . PRO A 1 88 ? -10.201 -11.543 -9.165 1.00 91.19 88 PRO A C 1
ATOM 699 O O . PRO A 1 88 ? -10.183 -10.352 -9.483 1.00 91.19 88 PRO A O 1
ATOM 702 N N . ASP A 1 89 ? -9.181 -12.367 -9.401 1.00 90.12 89 ASP A N 1
ATOM 703 C CA . ASP A 1 89 ? -7.933 -11.932 -10.028 1.00 90.12 89 ASP A CA 1
ATOM 704 C C . ASP A 1 89 ? -8.143 -11.528 -11.494 1.00 90.12 89 ASP A C 1
ATOM 706 O O . ASP A 1 89 ? -8.693 -12.276 -12.310 1.00 90.12 89 ASP A O 1
ATOM 710 N N . ILE A 1 90 ? -7.662 -10.334 -11.846 1.00 92.12 90 ILE A N 1
ATOM 711 C CA . ILE A 1 90 ? -7.658 -9.818 -13.218 1.00 92.12 90 ILE A CA 1
ATOM 712 C C . ILE A 1 90 ? -6.210 -9.764 -13.708 1.00 92.12 90 ILE A C 1
ATOM 714 O O . ILE A 1 90 ? -5.370 -9.080 -13.128 1.00 92.12 90 ILE A O 1
ATOM 718 N N . ASN A 1 91 ? -5.927 -10.435 -14.825 1.00 88.06 91 ASN A N 1
ATOM 719 C CA . ASN A 1 91 ? -4.586 -10.479 -15.409 1.00 88.06 91 ASN A CA 1
ATOM 720 C C . ASN A 1 91 ? -4.254 -9.153 -16.113 1.00 88.06 91 ASN A C 1
ATOM 722 O O . ASN A 1 91 ? -4.635 -8.929 -17.265 1.00 88.06 91 ASN A O 1
ATOM 726 N N . MET A 1 92 ? -3.555 -8.261 -15.411 1.00 90.00 92 MET A N 1
ATOM 727 C CA . MET A 1 92 ? -3.043 -6.998 -15.945 1.00 90.00 92 MET A CA 1
ATOM 728 C C . MET A 1 92 ? -1.515 -6.997 -15.927 1.00 90.00 92 MET A C 1
ATOM 730 O O . MET A 1 92 ? -0.889 -6.525 -14.980 1.00 90.00 92 MET A O 1
ATOM 734 N N . ASP A 1 93 ? -0.912 -7.494 -17.002 1.00 89.25 93 ASP A N 1
ATOM 735 C CA . ASP A 1 93 ? 0.543 -7.572 -17.110 1.00 89.25 93 ASP A CA 1
ATOM 736 C C . ASP A 1 93 ? 1.162 -6.279 -17.656 1.00 89.25 93 ASP A C 1
ATOM 738 O O . ASP A 1 93 ? 0.635 -5.615 -18.559 1.00 89.25 93 ASP A O 1
ATOM 742 N N . LEU A 1 94 ? 2.342 -5.932 -17.138 1.00 87.81 94 LEU A N 1
ATOM 743 C CA . LEU A 1 94 ? 3.148 -4.849 -17.685 1.00 87.81 94 LEU A CA 1
ATOM 744 C C . LEU A 1 94 ? 3.735 -5.273 -19.039 1.00 87.81 94 LEU A C 1
ATOM 746 O O . LEU A 1 94 ? 4.244 -6.381 -19.201 1.00 87.81 94 LEU A O 1
ATOM 750 N N . LYS A 1 95 ? 3.727 -4.368 -20.025 1.00 90.81 95 LYS A N 1
ATOM 751 C CA . LYS A 1 95 ? 4.399 -4.619 -21.310 1.00 90.81 95 LYS A CA 1
ATOM 752 C C . LYS A 1 95 ? 5.880 -4.923 -21.071 1.00 90.81 95 LYS A C 1
ATOM 754 O O . LYS A 1 95 ? 6.565 -4.110 -20.460 1.00 90.81 95 LYS A O 1
ATOM 759 N N . ALA A 1 96 ? 6.398 -6.004 -21.655 1.00 84.44 96 ALA A N 1
ATOM 760 C CA . ALA A 1 96 ? 7.801 -6.415 -21.504 1.00 84.44 96 ALA A CA 1
ATOM 761 C C . ALA A 1 96 ? 8.826 -5.338 -21.925 1.00 84.44 96 ALA A C 1
ATOM 763 O O . ALA A 1 96 ? 9.963 -5.337 -21.470 1.00 84.44 96 ALA A O 1
ATOM 764 N N . THR A 1 97 ? 8.427 -4.388 -22.775 1.00 89.75 97 THR A N 1
ATOM 765 C CA . THR A 1 97 ? 9.265 -3.257 -23.203 1.00 89.75 97 THR A CA 1
ATOM 766 C C . THR A 1 97 ? 9.310 -2.101 -22.198 1.00 89.75 97 THR A C 1
ATOM 768 O O . THR A 1 97 ? 10.048 -1.138 -22.404 1.00 89.75 97 THR A O 1
ATOM 771 N N . ALA A 1 98 ? 8.470 -2.115 -21.163 1.00 86.81 98 ALA A N 1
ATOM 772 C CA . ALA A 1 98 ? 8.380 -1.034 -20.193 1.00 86.81 98 ALA A CA 1
ATOM 773 C C . ALA A 1 98 ? 9.443 -1.210 -19.101 1.00 86.81 98 ALA A C 1
ATOM 775 O O . ALA A 1 98 ? 9.220 -1.879 -18.098 1.00 86.81 98 ALA A O 1
ATOM 776 N N . VAL A 1 99 ? 10.597 -0.570 -19.294 1.00 89.94 99 VAL A N 1
ATOM 777 C CA . VAL A 1 99 ? 11.628 -0.451 -18.255 1.00 89.94 99 VAL A CA 1
ATOM 778 C C . VAL A 1 99 ? 11.321 0.769 -17.390 1.00 89.94 99 VAL A C 1
ATOM 780 O O . VAL A 1 99 ? 11.273 1.901 -17.886 1.00 89.94 99 VAL A O 1
ATOM 783 N N . LEU A 1 100 ? 11.091 0.538 -16.097 1.00 89.06 100 LEU A N 1
ATOM 784 C CA . LEU A 1 100 ? 10.864 1.600 -15.122 1.00 89.06 100 LEU A CA 1
ATOM 785 C C . LEU A 1 100 ? 12.164 2.363 -14.855 1.00 89.06 100 LEU A C 1
ATOM 787 O O . LEU A 1 100 ? 13.264 1.818 -14.886 1.00 89.06 100 LEU A O 1
ATOM 791 N N . ARG A 1 101 ? 12.048 3.667 -14.606 1.00 90.50 101 ARG A N 1
ATOM 792 C CA . ARG A 1 101 ? 13.195 4.482 -14.185 1.00 90.50 101 ARG A CA 1
ATOM 793 C C . ARG A 1 101 ? 13.397 4.350 -12.671 1.00 90.50 101 ARG A C 1
ATOM 795 O O . ARG A 1 101 ? 12.399 4.223 -11.958 1.00 90.50 101 ARG A O 1
ATOM 802 N N . PRO A 1 102 ? 14.625 4.529 -12.144 1.00 89.94 102 PRO A N 1
ATOM 803 C CA . PRO A 1 102 ? 14.913 4.302 -10.722 1.00 89.94 102 PRO A CA 1
ATOM 804 C C . PRO A 1 102 ? 13.996 5.052 -9.742 1.00 89.94 102 PRO A C 1
ATOM 806 O O . PRO A 1 102 ? 13.622 4.530 -8.696 1.00 89.94 102 PRO A O 1
ATOM 809 N N . TYR A 1 103 ? 13.569 6.274 -10.079 1.00 90.06 103 TYR A N 1
ATOM 810 C CA . TYR A 1 103 ? 12.659 7.047 -9.225 1.00 90.06 103 TYR A CA 1
ATOM 811 C C . TYR A 1 103 ? 11.222 6.497 -9.205 1.00 90.06 103 TYR A C 1
ATOM 813 O O . TYR A 1 103 ? 10.524 6.652 -8.203 1.00 90.06 103 TYR A O 1
ATOM 821 N N . GLN A 1 104 ? 10.773 5.852 -10.287 1.00 91.38 104 GLN A N 1
ATOM 822 C CA . GLN A 1 104 ? 9.455 5.212 -10.348 1.00 91.38 104 GLN A CA 1
ATOM 823 C C . GLN A 1 104 ? 9.453 3.962 -9.478 1.00 91.38 104 GLN A C 1
ATOM 825 O O . GLN A 1 104 ? 8.562 3.802 -8.653 1.00 91.38 104 GLN A O 1
ATOM 830 N N . GLU A 1 105 ? 10.495 3.138 -9.591 1.00 90.75 105 GLU A N 1
ATOM 831 C CA . GLU A 1 105 ? 10.670 1.949 -8.754 1.00 90.75 105 GLU A CA 1
ATOM 832 C C . GLU A 1 105 ? 10.751 2.310 -7.273 1.00 90.75 105 GLU A C 1
ATOM 834 O O . GLU A 1 105 ? 10.058 1.709 -6.457 1.00 90.75 105 GLU A O 1
ATOM 839 N N . LYS A 1 106 ? 11.541 3.335 -6.920 1.00 89.56 106 LYS A N 1
ATOM 840 C CA . LYS A 1 106 ? 11.647 3.812 -5.535 1.00 89.56 106 LYS A CA 1
ATOM 841 C C . LYS A 1 106 ? 10.294 4.265 -4.982 1.00 89.56 106 LYS A C 1
ATOM 843 O O . LYS A 1 106 ? 9.991 4.007 -3.822 1.00 89.56 106 LYS A O 1
ATOM 848 N N . SER A 1 107 ? 9.477 4.914 -5.812 1.00 91.88 107 SER A N 1
ATOM 849 C CA . SER A 1 107 ? 8.141 5.367 -5.413 1.00 91.88 107 SER A CA 1
ATOM 850 C C . SER A 1 107 ? 7.160 4.201 -5.262 1.00 91.88 107 SER A C 1
ATOM 852 O O . SER A 1 107 ? 6.425 4.146 -4.282 1.00 91.88 107 SER A O 1
ATOM 854 N N . LEU A 1 108 ? 7.182 3.241 -6.192 1.00 92.19 108 LEU A N 1
ATOM 855 C CA . LEU A 1 108 ? 6.335 2.046 -6.140 1.00 92.19 108 LEU A CA 1
ATOM 856 C C . LEU A 1 108 ? 6.692 1.143 -4.961 1.00 92.19 108 LEU A C 1
ATOM 858 O O . LEU A 1 108 ? 5.793 0.680 -4.274 1.00 92.19 108 LEU A O 1
ATOM 862 N N . ARG A 1 109 ? 7.982 0.969 -4.656 1.00 91.12 109 ARG A N 1
ATOM 863 C CA . ARG A 1 109 ? 8.446 0.216 -3.481 1.00 91.12 109 ARG A CA 1
ATOM 864 C C . ARG A 1 109 ? 7.920 0.791 -2.165 1.00 91.12 109 ARG A C 1
ATOM 866 O O . ARG A 1 109 ? 7.736 0.057 -1.208 1.00 91.12 109 ARG A O 1
ATOM 873 N N . LYS A 1 110 ? 7.667 2.103 -2.115 1.00 89.88 110 LYS A N 1
ATOM 874 C CA . LYS A 1 110 ? 7.066 2.752 -0.943 1.00 89.88 110 LYS A CA 1
ATOM 875 C C . LYS A 1 110 ? 5.548 2.545 -0.859 1.00 89.88 110 LYS A C 1
ATOM 877 O O . LYS A 1 110 ? 5.006 2.568 0.241 1.00 89.88 110 LYS A O 1
ATOM 882 N N . MET A 1 111 ? 4.877 2.348 -1.997 1.00 91.75 111 MET A N 1
ATOM 883 C CA . MET A 1 111 ? 3.435 2.074 -2.054 1.00 91.75 111 MET A CA 1
ATOM 884 C C . MET A 1 111 ? 3.099 0.592 -1.880 1.00 91.75 111 MET A C 1
ATOM 886 O O . MET A 1 111 ? 2.071 0.276 -1.296 1.00 91.75 111 MET A O 1
ATOM 890 N N . PHE A 1 112 ? 3.952 -0.308 -2.364 1.00 92.38 112 PHE A N 1
ATOM 891 C CA . PHE A 1 112 ? 3.769 -1.754 -2.282 1.00 92.38 112 PHE A CA 1
ATOM 892 C C . PHE A 1 112 ? 4.898 -2.350 -1.439 1.00 92.38 112 PHE A C 1
ATOM 894 O O . PHE A 1 112 ? 6.032 -2.460 -1.906 1.00 92.38 112 PHE A O 1
ATOM 901 N N . GLY A 1 113 ? 4.589 -2.722 -0.197 1.00 87.38 113 GLY A N 1
ATOM 902 C CA . GLY A 1 113 ? 5.543 -3.274 0.769 1.00 87.38 113 GLY A CA 1
ATOM 903 C C . GLY A 1 113 ? 4.879 -4.338 1.637 1.00 87.38 113 GLY A C 1
ATOM 904 O O . GLY A 1 113 ? 3.672 -4.289 1.845 1.00 87.38 113 GLY A O 1
ATOM 905 N N . ASN A 1 114 ? 5.637 -5.337 2.096 1.00 85.25 114 ASN A N 1
ATOM 906 C CA . ASN A 1 114 ? 5.153 -6.424 2.966 1.00 85.25 114 ASN A CA 1
ATOM 907 C C . ASN A 1 114 ? 3.892 -7.157 2.453 1.00 85.25 114 ASN A C 1
ATOM 909 O O . ASN A 1 114 ? 3.127 -7.714 3.230 1.00 85.25 114 ASN A O 1
ATOM 913 N N . GLY A 1 115 ? 3.660 -7.165 1.134 1.00 88.94 115 GLY A N 1
ATO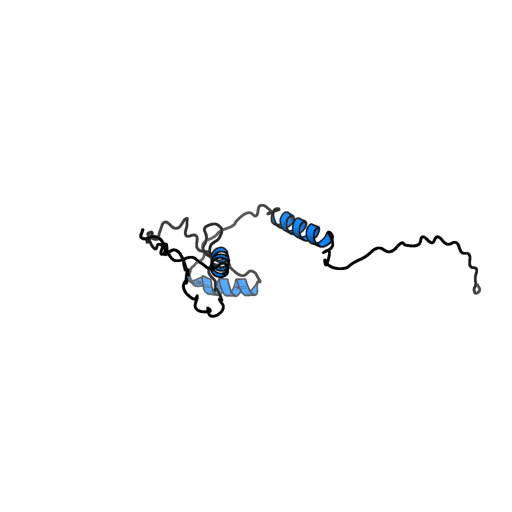M 914 C CA . GLY A 1 115 ? 2.458 -7.755 0.535 1.00 88.94 115 GLY A CA 1
ATOM 915 C C . GLY A 1 115 ? 1.182 -6.922 0.665 1.00 88.94 115 GLY A C 1
ATOM 916 O O . GLY A 1 115 ? 0.107 -7.415 0.346 1.00 88.94 115 GLY A O 1
ATOM 917 N N . ARG A 1 116 ? 1.305 -5.663 1.087 1.00 92.75 116 ARG A N 1
ATOM 918 C CA . ARG A 1 116 ? 0.206 -4.715 1.234 1.00 92.75 116 ARG A CA 1
ATOM 919 C C . ARG A 1 116 ? 0.414 -3.499 0.345 1.00 92.75 116 ARG A C 1
ATOM 921 O O . ARG A 1 116 ? 1.538 -3.055 0.100 1.00 92.75 116 ARG A O 1
ATOM 928 N N . ALA A 1 117 ? -0.687 -2.972 -0.166 1.00 95.06 117 ALA A N 1
ATOM 929 C CA . ALA A 1 117 ? -0.727 -1.735 -0.922 1.00 95.06 117 ALA A CA 1
ATOM 930 C C . ALA A 1 117 ? -1.156 -0.603 0.012 1.00 95.06 117 ALA A C 1
ATOM 932 O O . ALA A 1 117 ? -2.214 -0.664 0.632 1.00 95.06 117 ALA A O 1
ATOM 933 N N . ARG A 1 118 ? -0.340 0.440 0.123 1.00 93.75 118 ARG A N 1
ATOM 934 C CA . ARG A 1 118 ? -0.627 1.610 0.954 1.00 93.75 118 ARG A CA 1
ATOM 935 C C . ARG A 1 118 ? -1.328 2.669 0.117 1.00 93.75 118 ARG A C 1
ATOM 937 O O . ARG A 1 118 ? -0.877 3.001 -0.979 1.00 93.75 118 ARG A O 1
ATOM 944 N N . SER A 1 119 ? -2.413 3.225 0.646 1.00 91.62 119 SER A N 1
ATOM 945 C CA . SER A 1 119 ? -3.051 4.392 0.041 1.00 91.62 119 SER A CA 1
ATOM 946 C C . SER A 1 119 ? -2.143 5.611 0.199 1.00 91.62 119 SER A C 1
ATOM 948 O O . SER A 1 119 ? -1.656 5.902 1.293 1.00 91.62 119 SER A O 1
ATOM 950 N N . GLY A 1 120 ? -1.899 6.334 -0.892 1.00 90.81 120 GLY A N 1
ATOM 951 C CA . GLY A 1 120 ? -1.068 7.527 -0.858 1.00 90.81 120 GLY A CA 1
ATOM 952 C C . GLY A 1 120 ? -0.944 8.219 -2.209 1.00 90.81 120 GLY A C 1
ATOM 953 O O . GLY A 1 120 ? -1.472 7.772 -3.225 1.00 90.81 120 GLY A O 1
ATOM 954 N N . VAL A 1 121 ? -0.210 9.331 -2.213 1.00 93.50 121 VAL A N 1
ATOM 955 C CA . VAL A 1 121 ? 0.035 10.151 -3.404 1.00 93.50 121 VAL A CA 1
ATOM 956 C C . VAL A 1 121 ? 1.514 10.077 -3.776 1.00 93.50 121 VAL A C 1
ATOM 958 O O . VAL A 1 121 ? 2.380 10.339 -2.944 1.00 93.50 121 VAL A O 1
ATOM 961 N N . ILE A 1 122 ? 1.813 9.751 -5.037 1.00 92.94 122 ILE A N 1
ATOM 962 C CA . ILE A 1 122 ? 3.169 9.858 -5.593 1.00 92.94 122 ILE A CA 1
ATOM 963 C C . ILE A 1 122 ? 3.268 11.168 -6.375 1.00 92.94 122 ILE A C 1
ATOM 965 O O . ILE A 1 122 ? 2.602 11.343 -7.395 1.00 92.94 122 ILE A O 1
ATOM 969 N N . VAL A 1 123 ? 4.147 12.066 -5.936 1.00 93.62 123 VAL A N 1
ATOM 970 C CA . VAL A 1 123 ? 4.475 13.292 -6.672 1.00 93.62 123 VAL A CA 1
ATOM 971 C C . VAL A 1 123 ? 5.755 13.056 -7.461 1.00 93.62 123 VAL A C 1
ATOM 973 O O . VAL A 1 123 ? 6.820 12.844 -6.884 1.00 93.62 123 VAL A O 1
ATOM 976 N N . LEU A 1 124 ? 5.655 13.089 -8.789 1.00 90.19 124 LEU A N 1
ATOM 977 C CA . LEU A 1 124 ? 6.804 12.977 -9.684 1.00 90.19 124 LEU A CA 1
ATOM 978 C C . LEU A 1 124 ? 7.031 14.305 -10.410 1.00 90.19 124 LEU A C 1
ATOM 980 O O . LEU A 1 124 ? 6.059 14.956 -10.799 1.00 90.19 124 LEU A O 1
ATOM 984 N N . PRO A 1 125 ? 8.292 14.705 -10.651 1.00 88.81 125 PRO A N 1
ATOM 985 C CA . PRO A 1 125 ? 8.566 15.845 -11.513 1.00 88.81 125 PRO A CA 1
ATOM 986 C C . PRO A 1 125 ? 8.013 15.581 -12.919 1.00 88.81 125 PRO A C 1
ATOM 988 O O . PRO A 1 125 ? 8.074 14.452 -13.421 1.00 88.81 125 PRO A O 1
ATOM 991 N N . CYS A 1 126 ? 7.504 16.629 -13.574 1.00 83.44 126 CYS A N 1
ATOM 992 C CA . CYS A 1 126 ? 7.041 16.542 -14.956 1.00 83.44 126 CYS A CA 1
ATOM 993 C C . CYS A 1 126 ? 8.162 15.976 -15.839 1.00 83.44 126 CYS A C 1
ATOM 995 O O . CYS A 1 126 ? 9.263 16.525 -15.918 1.00 83.44 126 CYS A O 1
ATOM 997 N N . GLY A 1 127 ? 7.896 14.829 -16.466 1.00 69.56 127 GLY A N 1
ATOM 998 C CA . GLY A 1 127 ? 8.916 14.057 -17.161 1.00 69.56 127 GLY A CA 1
ATOM 999 C C . GLY A 1 127 ? 9.559 14.824 -18.316 1.00 69.56 127 GLY A C 1
ATOM 1000 O O . GLY A 1 127 ? 8.885 15.280 -19.238 1.00 69.56 127 GLY A O 1
ATOM 1001 N N . LYS A 1 128 ? 10.896 14.859 -18.336 1.00 57.97 128 LYS A N 1
ATOM 1002 C CA . LYS A 1 128 ? 11.663 15.075 -19.568 1.00 57.97 128 LYS A CA 1
ATOM 1003 C C . LYS A 1 128 ? 11.379 13.871 -20.476 1.00 57.97 128 LYS A C 1
ATOM 1005 O O . LYS A 1 128 ? 11.657 12.732 -20.072 1.00 57.97 128 LYS A O 1
ATOM 1010 N N . ARG A 1 129 ? 10.780 14.102 -21.657 1.00 55.84 129 ARG A N 1
ATOM 1011 C CA . ARG A 1 129 ? 10.545 13.059 -22.675 1.00 55.84 129 ARG A CA 1
ATOM 1012 C C . ARG A 1 129 ? 11.843 12.276 -22.840 1.00 55.84 129 ARG A C 1
ATOM 1014 O O . ARG A 1 129 ? 12.864 12.848 -23.214 1.00 55.84 129 ARG A O 1
ATOM 1021 N N . GLY A 1 130 ? 11.810 10.991 -22.490 1.00 51.88 130 GLY A N 1
ATOM 1022 C CA . GLY A 1 130 ? 12.922 10.099 -22.777 1.00 51.88 130 GLY A CA 1
ATOM 1023 C C . GLY A 1 130 ? 13.096 10.080 -24.282 1.00 51.88 130 GLY A C 1
ATOM 1024 O O . GLY A 1 130 ? 12.200 9.621 -24.987 1.00 51.88 130 GLY A O 1
ATOM 1025 N N . GLY A 1 131 ? 14.201 10.640 -24.768 1.00 42.62 131 GLY A N 1
ATOM 1026 C CA . GLY A 1 131 ? 14.652 10.364 -26.119 1.00 42.62 131 GLY A CA 1
ATOM 1027 C C . GLY A 1 131 ? 14.805 8.857 -26.223 1.00 42.62 131 GLY A C 1
ATOM 1028 O O . GLY A 1 131 ? 15.563 8.264 -25.456 1.00 42.62 131 GLY A O 1
ATOM 1029 N N . GLY A 1 132 ? 14.012 8.252 -27.104 1.00 45.16 132 GLY A N 1
ATOM 1030 C CA . GLY A 1 132 ? 14.158 6.850 -27.455 1.00 45.16 132 GLY A CA 1
ATOM 1031 C C . GLY A 1 132 ? 15.607 6.562 -27.829 1.00 45.16 132 GLY A C 1
ATOM 1032 O O . GLY A 1 132 ? 16.295 7.421 -28.392 1.00 45.16 132 GLY A O 1
ATOM 1033 N N . GLY A 1 133 ? 16.062 5.363 -27.474 1.00 50.56 133 GLY A N 1
ATOM 1034 C CA . GLY A 1 133 ? 17.373 4.863 -27.848 1.00 50.56 133 GLY A CA 1
ATOM 1035 C C . GLY A 1 133 ? 17.645 5.118 -29.329 1.00 50.56 133 GLY A C 1
ATOM 1036 O O . GLY A 1 133 ? 16.948 4.617 -30.205 1.00 50.56 133 GLY A O 1
ATOM 1037 N N . ARG A 1 134 ? 18.668 5.926 -29.604 1.00 43.72 134 ARG A N 1
ATOM 1038 C CA . ARG A 1 134 ? 19.439 5.812 -30.838 1.00 43.72 134 ARG A CA 1
ATOM 1039 C C . ARG A 1 134 ? 20.699 5.047 -30.474 1.00 43.72 134 ARG A C 1
ATOM 1041 O O . ARG A 1 134 ? 21.707 5.661 -30.131 1.00 43.72 134 ARG A O 1
ATOM 1048 N N . GLU A 1 135 ? 20.644 3.724 -30.575 1.00 48.78 135 GLU A N 1
ATOM 1049 C CA . GLU A 1 135 ? 21.845 2.965 -30.908 1.00 48.78 135 GLU A CA 1
ATOM 1050 C C . GLU A 1 135 ? 22.318 3.464 -32.277 1.00 48.78 135 GLU A C 1
ATOM 1052 O O . GLU A 1 135 ? 21.729 3.176 -33.317 1.00 48.78 135 GLU A O 1
ATOM 1057 N N . ARG A 1 136 ? 23.362 4.296 -32.284 1.00 45.19 136 ARG A N 1
ATOM 1058 C CA . ARG A 1 136 ? 24.172 4.507 -33.482 1.00 45.19 136 ARG A CA 1
ATOM 1059 C C . ARG A 1 136 ? 25.178 3.363 -33.553 1.00 45.19 136 ARG A C 1
ATOM 1061 O O . ARG A 1 136 ? 26.325 3.538 -33.163 1.00 45.19 136 ARG A O 1
ATOM 1068 N N . GLY A 1 137 ? 24.753 2.221 -34.082 1.00 42.22 137 GLY A N 1
ATOM 1069 C CA . GLY A 1 137 ? 25.674 1.293 -34.731 1.00 42.22 137 GLY A CA 1
ATOM 1070 C C . GLY A 1 137 ? 26.086 1.892 -36.076 1.00 42.22 137 GLY A C 1
ATOM 1071 O O . GLY A 1 137 ? 25.358 1.777 -37.056 1.00 42.22 137 GLY A O 1
ATOM 1072 N N . ARG A 1 138 ? 27.209 2.617 -36.110 1.00 43.50 138 ARG A N 1
ATOM 1073 C CA . ARG A 1 138 ? 27.902 3.008 -37.347 1.00 43.50 138 ARG A CA 1
ATOM 1074 C C . ARG A 1 138 ? 29.154 2.147 -37.480 1.00 43.50 138 ARG A C 1
ATOM 1076 O O . ARG A 1 138 ? 29.995 2.202 -36.592 1.00 43.50 138 ARG A O 1
ATOM 1083 N N . GLY A 1 139 ? 29.303 1.507 -38.638 1.00 38.72 139 GLY A N 1
ATOM 1084 C CA . GLY A 1 139 ? 30.606 1.192 -39.229 1.00 38.72 139 GLY A CA 1
ATOM 1085 C C . GLY A 1 139 ? 30.944 -0.292 -39.286 1.00 38.72 139 GLY A C 1
ATOM 1086 O O . GLY A 1 139 ? 31.509 -0.827 -38.342 1.00 38.72 139 GLY A O 1
ATOM 1087 N N . GLY A 1 140 ? 30.643 -0.921 -40.421 1.00 37.62 140 GLY A N 1
ATOM 1088 C CA . GLY A 1 140 ? 31.072 -2.278 -40.749 1.00 37.62 140 GLY A CA 1
ATOM 1089 C C . GLY A 1 140 ? 30.636 -2.689 -42.155 1.00 37.62 140 GLY A C 1
ATOM 1090 O O . GLY A 1 140 ? 30.019 -3.732 -42.315 1.00 37.62 140 GLY A O 1
ATOM 1091 N N . GLU A 1 141 ? 30.891 -1.837 -43.150 1.00 44.94 141 GLU A N 1
ATOM 1092 C CA . GLU A 1 141 ? 30.835 -2.201 -44.568 1.00 44.94 141 GLU A CA 1
ATOM 1093 C C . GLU A 1 141 ? 32.277 -2.204 -45.075 1.00 44.94 141 GLU A C 1
ATOM 1095 O O . GLU A 1 141 ? 32.853 -1.136 -45.242 1.00 44.94 141 GLU A O 1
ATOM 1100 N N . GLU A 1 142 ? 32.870 -3.387 -45.243 1.00 41.25 142 GLU A N 1
ATOM 1101 C CA . GLU A 1 142 ? 33.825 -3.669 -46.320 1.00 41.25 142 GLU A CA 1
ATOM 1102 C C . GLU A 1 142 ? 34.088 -5.181 -46.395 1.00 41.25 142 GLU A C 1
ATOM 1104 O O . GLU A 1 142 ? 34.497 -5.799 -45.414 1.00 41.25 142 GLU A O 1
ATOM 1109 N N . VAL A 1 143 ? 33.790 -5.769 -47.555 1.00 42.25 143 VAL A N 1
ATOM 1110 C CA . VAL A 1 143 ? 34.645 -6.661 -48.364 1.00 42.25 143 VAL A CA 1
ATOM 1111 C C . VAL A 1 143 ? 33.719 -7.430 -49.310 1.00 42.25 143 VAL A C 1
ATOM 1113 O O . VAL A 1 143 ? 33.116 -8.448 -48.975 1.00 42.25 143 VAL A O 1
ATOM 1116 N N . VAL A 1 144 ? 33.599 -6.880 -50.518 1.00 42.62 144 VAL A N 1
ATOM 1117 C CA . VAL A 1 144 ? 33.332 -7.638 -51.739 1.00 42.62 144 VAL A CA 1
ATOM 1118 C C . VAL A 1 144 ? 34.682 -7.744 -52.441 1.00 42.62 144 VAL A C 1
ATOM 1120 O O . VAL A 1 144 ? 35.283 -6.717 -52.757 1.00 42.62 144 VAL A O 1
ATOM 1123 N N . GLY A 1 145 ? 35.155 -8.971 -52.640 1.00 42.56 145 GLY A N 1
ATOM 1124 C CA . GLY A 1 145 ? 36.412 -9.304 -53.307 1.00 42.56 145 GLY A CA 1
ATOM 1125 C C . GLY A 1 145 ? 36.681 -10.792 -53.216 1.00 42.56 145 GLY A C 1
ATOM 1126 O O . GLY A 1 145 ? 37.139 -11.215 -52.136 1.00 42.56 145 GLY A O 1
#

pLDDT: mean 71.34, std 22.9, range [27.31, 95.06]

Radius of gyration: 32.68 Å; chains: 1; bounding box: 78×54×113 Å

Secondary structure (DSSP, 8-state):
-----------------------------HHHHHHHHHHHHHTT-------------GGGHHHHHHHHHHTT-PPP-EE-TTT--SSPP---PPPTT-PPPHHHHHHHHHHEETTEEEP-----PPPP--PPP------------